Protein AF-A0A6A2FK57-F1 (afdb_monomer_lite)

Structure (mmCIF, N/CA/C/O backbone):
data_AF-A0A6A2FK57-F1
#
_entry.id   AF-A0A6A2FK57-F1
#
loop_
_atom_site.group_PDB
_atom_site.id
_atom_site.type_symbol
_atom_site.label_atom_id
_atom_site.label_alt_id
_atom_site.label_comp_id
_atom_site.label_asym_id
_atom_site.label_entity_id
_atom_site.label_seq_id
_atom_site.pdbx_PDB_ins_code
_atom_site.Cartn_x
_atom_site.Cartn_y
_atom_site.Cartn_z
_atom_site.occupancy
_atom_site.B_iso_or_equiv
_atom_site.auth_seq_id
_atom_site.auth_comp_id
_atom_site.auth_asym_id
_atom_site.auth_atom_id
_atom_site.pdbx_PDB_model_num
ATOM 1 N N . MET A 1 1 ? 9.915 -20.282 -0.844 1.00 40.72 1 MET A N 1
ATOM 2 C CA . MET A 1 1 ? 8.687 -19.954 -1.602 1.00 40.72 1 MET A CA 1
ATOM 3 C C . MET A 1 1 ? 9.056 -18.865 -2.598 1.00 40.72 1 MET A C 1
ATOM 5 O O . MET A 1 1 ? 9.594 -17.855 -2.170 1.00 40.72 1 MET A O 1
ATOM 9 N N . GLN A 1 2 ? 8.881 -19.105 -3.899 1.00 53.06 2 GLN A N 1
ATOM 10 C CA . GLN A 1 2 ? 9.226 -18.144 -4.956 1.00 53.06 2 GLN A CA 1
ATOM 11 C C . GLN A 1 2 ? 8.276 -16.941 -4.851 1.00 53.06 2 GLN A C 1
ATOM 13 O O . GLN A 1 2 ? 7.072 -17.102 -5.044 1.00 53.06 2 GLN A O 1
ATOM 18 N N . GLN A 1 3 ? 8.780 -15.756 -4.509 1.00 69.50 3 GLN A N 1
ATOM 19 C CA . GLN A 1 3 ? 7.954 -14.549 -4.524 1.00 69.50 3 GLN A CA 1
ATOM 20 C C . GLN A 1 3 ? 7.785 -14.083 -5.969 1.00 69.50 3 GLN A C 1
ATOM 22 O O . GLN A 1 3 ? 8.768 -13.863 -6.669 1.00 69.50 3 GLN A O 1
ATOM 27 N N . THR A 1 4 ? 6.540 -13.973 -6.434 1.00 82.69 4 THR A N 1
ATOM 28 C CA . THR A 1 4 ? 6.257 -13.535 -7.805 1.00 82.69 4 THR A CA 1
ATOM 29 C C . THR A 1 4 ? 6.378 -12.012 -7.899 1.00 82.69 4 THR A C 1
ATOM 31 O O . THR A 1 4 ? 5.696 -11.330 -7.117 1.00 82.69 4 THR A O 1
ATOM 34 N N . PRO A 1 5 ? 7.187 -11.474 -8.832 1.00 88.56 5 PRO A N 1
ATOM 35 C CA . PRO A 1 5 ? 7.276 -10.039 -9.076 1.00 88.56 5 PRO A CA 1
ATOM 36 C C . PRO A 1 5 ? 5.909 -9.434 -9.396 1.00 88.56 5 PRO A C 1
ATOM 38 O O . PRO A 1 5 ? 5.071 -10.060 -10.050 1.00 88.56 5 PRO A O 1
ATOM 41 N N . ILE A 1 6 ? 5.677 -8.210 -8.929 1.00 92.94 6 ILE A N 1
ATOM 42 C CA . ILE A 1 6 ? 4.458 -7.454 -9.224 1.00 92.94 6 ILE A CA 1
ATOM 43 C C . ILE A 1 6 ? 4.820 -6.358 -10.217 1.00 92.94 6 ILE A C 1
ATOM 45 O O . ILE A 1 6 ? 5.482 -5.401 -9.854 1.00 92.94 6 ILE A O 1
ATOM 49 N N . HIS A 1 7 ? 4.360 -6.444 -11.463 1.00 91.50 7 HIS A N 1
ATOM 50 C CA . HIS A 1 7 ? 4.599 -5.363 -12.430 1.00 91.50 7 HIS A CA 1
ATOM 51 C C . HIS A 1 7 ? 3.659 -4.167 -12.219 1.00 91.50 7 HIS A C 1
ATOM 53 O O . HIS A 1 7 ? 4.048 -3.018 -12.430 1.00 91.50 7 HIS A O 1
ATOM 59 N N . ASP A 1 8 ? 2.427 -4.443 -11.780 1.00 93.31 8 ASP A N 1
ATOM 60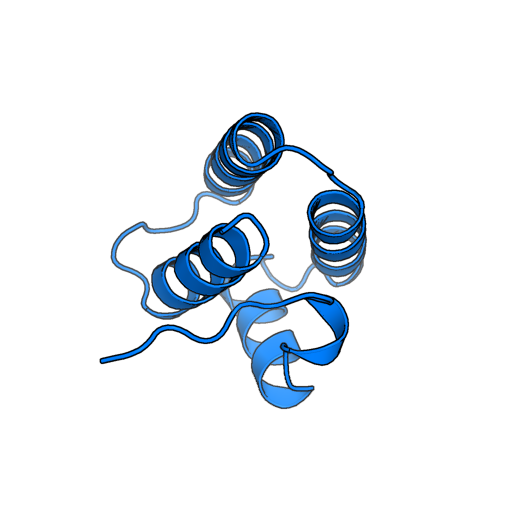 C CA . ASP A 1 8 ? 1.380 -3.446 -11.562 1.00 93.31 8 ASP A CA 1
ATOM 61 C C . ASP A 1 8 ? 0.670 -3.696 -10.225 1.00 93.31 8 ASP A C 1
ATOM 63 O O . ASP A 1 8 ? -0.161 -4.597 -10.086 1.00 93.31 8 ASP A O 1
ATOM 67 N N . LEU A 1 9 ? 1.002 -2.869 -9.236 1.00 94.12 9 LEU A N 1
ATOM 68 C CA . LEU A 1 9 ? 0.447 -2.891 -7.890 1.00 94.12 9 LEU A CA 1
ATOM 69 C C . LEU A 1 9 ? -1.074 -2.680 -7.900 1.00 94.12 9 LEU A C 1
ATOM 71 O O . LEU A 1 9 ? -1.779 -3.304 -7.113 1.00 94.12 9 LEU A O 1
ATOM 75 N N . LYS A 1 10 ? -1.604 -1.869 -8.827 1.00 93.88 10 LYS A N 1
ATOM 76 C CA . LYS A 1 10 ? -3.050 -1.602 -8.925 1.00 93.88 10 LYS A CA 1
ATOM 77 C C . LYS A 1 10 ? -3.818 -2.849 -9.350 1.00 93.88 10 LYS A C 1
ATOM 79 O O . LYS A 1 10 ? -4.930 -3.059 -8.883 1.00 93.88 10 LYS A O 1
ATOM 84 N N . LYS A 1 11 ? -3.230 -3.661 -10.234 1.00 94.69 11 LYS A N 1
ATOM 85 C CA . LYS A 1 11 ? -3.821 -4.926 -10.703 1.00 94.69 11 LYS A CA 1
ATOM 86 C C . LYS A 1 11 ? -3.629 -6.065 -9.709 1.00 94.69 11 LYS A C 1
ATOM 88 O O . LYS A 1 11 ? -4.462 -6.962 -9.656 1.00 94.69 11 LYS A O 1
ATOM 93 N N . ALA A 1 12 ? -2.540 -6.040 -8.942 1.00 95.12 12 ALA A N 1
ATOM 94 C CA . ALA A 1 12 ? -2.258 -7.061 -7.939 1.00 95.12 12 ALA A CA 1
ATOM 95 C C . ALA A 1 12 ? -3.174 -6.969 -6.706 1.00 95.12 12 ALA A C 1
ATOM 97 O O . ALA A 1 12 ? -3.404 -7.981 -6.047 1.00 95.12 12 ALA A O 1
ATOM 98 N N . ILE A 1 13 ? -3.702 -5.782 -6.385 1.00 95.69 13 ILE A N 1
ATOM 99 C CA . ILE A 1 13 ? -4.614 -5.589 -5.251 1.00 95.69 13 ILE A CA 1
ATOM 100 C C . ILE A 1 13 ? -6.057 -5.873 -5.690 1.00 95.69 13 ILE A C 1
ATOM 102 O O . ILE A 1 13 ? -6.615 -5.175 -6.536 1.00 95.69 13 ILE A O 1
ATOM 106 N N . SER A 1 14 ? -6.689 -6.883 -5.084 1.00 95.75 14 SER A N 1
ATOM 107 C CA . SER A 1 14 ? -8.105 -7.190 -5.323 1.00 95.75 14 SER A CA 1
ATOM 108 C C . SER A 1 14 ? -9.029 -6.105 -4.757 1.00 95.75 14 SER A C 1
ATOM 110 O O . SER A 1 14 ? -8.662 -5.367 -3.842 1.00 95.75 14 SER A O 1
ATOM 112 N N . ILE A 1 15 ? -10.264 -6.020 -5.262 1.00 95.06 15 ILE A N 1
ATOM 113 C CA . ILE A 1 15 ? -11.205 -4.969 -4.842 1.00 95.06 15 ILE A CA 1
ATOM 114 C C . ILE A 1 15 ? -11.534 -5.045 -3.342 1.00 95.06 15 ILE A C 1
ATOM 116 O O . ILE A 1 15 ? -11.566 -4.018 -2.670 1.00 95.06 15 ILE A O 1
ATOM 120 N N . ASN A 1 16 ? -11.676 -6.257 -2.797 1.00 94.75 16 ASN A N 1
ATOM 121 C CA . ASN A 1 16 ? -11.915 -6.475 -1.368 1.00 94.75 16 ASN A CA 1
ATOM 122 C C . ASN A 1 16 ? -10.714 -6.011 -0.543 1.00 94.75 16 ASN A C 1
ATOM 124 O O . ASN A 1 16 ? -10.865 -5.268 0.424 1.00 94.75 16 ASN A O 1
ATOM 128 N N . LYS A 1 17 ? -9.507 -6.377 -0.987 1.00 96.88 17 LYS A N 1
ATOM 129 C CA . LYS A 1 17 ? -8.266 -5.995 -0.315 1.00 96.88 17 LYS A CA 1
ATOM 130 C C . LYS A 1 17 ? -8.046 -4.481 -0.340 1.00 96.88 17 LYS A C 1
ATOM 132 O O . LYS A 1 17 ? -7.612 -3.901 0.650 1.00 96.88 17 LYS A O 1
ATOM 137 N N . LYS A 1 18 ? -8.414 -3.817 -1.438 1.00 97.19 18 LYS A N 1
ATOM 138 C CA . LYS A 1 18 ? -8.424 -2.353 -1.529 1.00 97.19 18 LYS A CA 1
ATOM 139 C C . LYS A 1 18 ? -9.289 -1.727 -0.430 1.00 97.19 18 LYS A C 1
ATOM 141 O O . LYS A 1 18 ? -8.823 -0.802 0.228 1.00 97.19 18 LYS A O 1
ATOM 146 N N . PHE A 1 19 ? -10.514 -2.212 -0.214 1.00 97.56 19 PHE A N 1
ATOM 147 C CA . PHE A 1 19 ? -11.377 -1.682 0.849 1.00 97.56 19 PHE A CA 1
ATOM 148 C C . PHE A 1 19 ? -10.791 -1.917 2.248 1.00 97.56 19 PHE A C 1
ATOM 150 O O . PHE A 1 19 ? -10.850 -1.020 3.087 1.00 97.56 19 PHE A O 1
ATOM 157 N N . GLU A 1 20 ? -10.171 -3.077 2.488 1.00 97.69 20 GLU A N 1
ATOM 158 C CA . GLU A 1 20 ? -9.461 -3.355 3.744 1.00 97.69 20 GLU A CA 1
ATOM 159 C C . GLU A 1 20 ? -8.319 -2.358 3.984 1.00 97.69 20 GLU A C 1
ATOM 161 O O . GLU A 1 20 ? -8.256 -1.753 5.054 1.00 97.69 20 GLU A O 1
ATOM 166 N N . PHE A 1 21 ? -7.462 -2.119 2.983 1.00 98.25 21 PHE A N 1
ATOM 167 C CA . PHE A 1 21 ? -6.381 -1.136 3.096 1.00 98.25 21 PHE A CA 1
ATOM 168 C C . PHE A 1 21 ? -6.907 0.275 3.342 1.00 98.25 21 PHE A C 1
ATOM 170 O O . PHE A 1 21 ? -6.392 0.969 4.215 1.00 98.25 21 PHE A O 1
ATOM 177 N N . ILE A 1 22 ? -7.939 0.704 2.614 1.00 98.31 22 ILE A N 1
ATOM 178 C CA . ILE A 1 22 ? -8.507 2.045 2.785 1.00 98.31 22 ILE A CA 1
ATOM 179 C C . ILE A 1 22 ? -8.998 2.242 4.221 1.00 98.31 22 ILE A C 1
ATOM 181 O O . ILE A 1 22 ? -8.646 3.228 4.866 1.00 98.31 22 ILE A O 1
ATOM 185 N N . ASN A 1 23 ? -9.764 1.288 4.747 1.00 97.38 23 ASN A N 1
ATOM 186 C CA . ASN A 1 23 ? -10.356 1.413 6.075 1.00 97.38 23 ASN A CA 1
ATOM 187 C C . ASN A 1 23 ? -9.316 1.306 7.197 1.00 97.38 23 ASN A C 1
ATOM 189 O O . ASN A 1 23 ? -9.381 2.066 8.158 1.00 97.38 23 ASN A O 1
ATOM 193 N N . GLN A 1 24 ? -8.368 0.374 7.083 1.00 97.06 24 GLN A N 1
ATOM 194 C CA . GLN A 1 24 ? -7.449 0.041 8.178 1.00 97.06 24 GLN A CA 1
ATOM 195 C C . GLN A 1 24 ? -6.158 0.855 8.156 1.00 97.06 24 GLN A C 1
ATOM 197 O O . GLN A 1 24 ? -5.610 1.165 9.207 1.00 97.06 24 GLN A O 1
ATOM 202 N N . LEU A 1 25 ? -5.672 1.207 6.967 1.00 97.94 25 LEU A N 1
ATOM 203 C CA . LEU A 1 25 ? -4.428 1.951 6.808 1.00 97.94 25 LEU A CA 1
ATOM 204 C C . LEU A 1 25 ? -4.734 3.423 6.508 1.00 97.94 25 LEU A C 1
ATOM 206 O O . LEU A 1 25 ? -4.227 4.316 7.176 1.00 97.94 25 LEU A O 1
ATOM 210 N N . PHE A 1 26 ? -5.634 3.723 5.579 1.00 98.12 26 PHE A N 1
ATOM 211 C CA . PHE A 1 26 ? -5.870 5.110 5.155 1.00 98.12 26 PHE A CA 1
ATOM 212 C C . PHE A 1 26 ? -7.002 5.814 5.918 1.00 98.12 26 PHE A C 1
ATOM 214 O O . PHE A 1 26 ? -7.448 6.877 5.503 1.00 98.12 26 PHE A O 1
ATOM 221 N N . LYS A 1 27 ? -7.473 5.254 7.044 1.00 96.81 27 LYS A N 1
ATOM 222 C CA . LYS A 1 27 ? -8.542 5.832 7.889 1.00 96.81 27 LYS A CA 1
ATOM 223 C C . LYS A 1 27 ? -9.830 6.162 7.111 1.00 96.81 27 LYS A C 1
ATOM 225 O O . LYS A 1 27 ? -10.532 7.114 7.438 1.00 96.81 27 LYS A O 1
ATOM 230 N N . GLY A 1 28 ? -10.13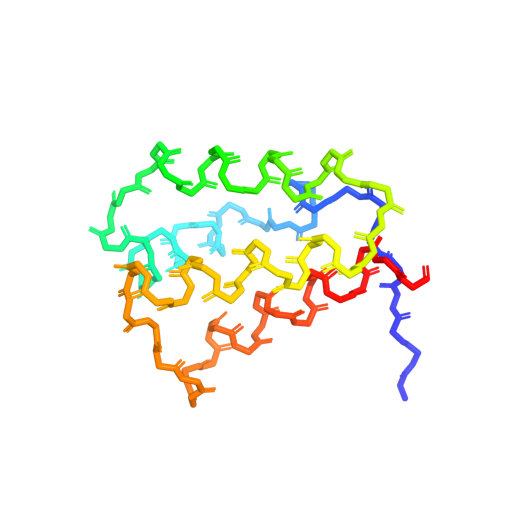2 5.389 6.068 1.00 97.44 28 GLY A N 1
ATOM 231 C CA . GLY A 1 28 ? -11.277 5.619 5.182 1.00 97.44 28 GLY A CA 1
ATOM 232 C C . GLY A 1 28 ? -11.019 6.606 4.035 1.00 97.44 28 GLY A C 1
ATOM 233 O O . GLY A 1 28 ? -11.906 6.809 3.202 1.00 97.44 28 GLY A O 1
ATOM 234 N N . ASP A 1 29 ? -9.824 7.194 3.941 1.00 98.06 29 ASP A N 1
ATOM 235 C CA . ASP A 1 29 ? -9.460 8.118 2.867 1.00 98.06 29 ASP A CA 1
ATOM 236 C C . ASP A 1 29 ? -9.146 7.362 1.565 1.00 98.06 29 ASP A C 1
ATOM 238 O O . ASP A 1 29 ? -8.075 6.781 1.350 1.00 98.06 29 ASP A O 1
ATOM 242 N N . HIS A 1 30 ? -10.127 7.376 0.667 1.00 97.56 30 HIS A N 1
ATOM 243 C CA . HIS A 1 30 ? -10.043 6.726 -0.634 1.00 97.56 30 HIS A CA 1
ATOM 244 C C . HIS A 1 30 ? -9.074 7.440 -1.582 1.00 97.56 30 HIS A C 1
ATOM 246 O O . HIS A 1 30 ? -8.433 6.791 -2.416 1.00 97.56 30 HIS A O 1
ATOM 252 N N . GLU A 1 31 ? -8.986 8.766 -1.484 1.00 97.94 31 GLU A N 1
ATOM 253 C CA . GLU A 1 31 ? -8.173 9.584 -2.374 1.00 97.94 31 GLU A CA 1
ATOM 254 C C . GLU A 1 31 ? -6.694 9.436 -2.022 1.00 97.94 31 GLU A C 1
ATOM 256 O O . GLU A 1 31 ? -5.873 9.201 -2.915 1.00 97.94 31 GLU A O 1
ATOM 261 N N . ALA A 1 32 ? -6.365 9.471 -0.729 1.00 98.06 32 ALA A N 1
ATOM 262 C CA . ALA A 1 32 ? -5.014 9.233 -0.239 1.00 98.06 32 ALA A CA 1
ATOM 263 C C . ALA A 1 32 ? -4.504 7.843 -0.636 1.00 98.06 32 ALA A C 1
ATOM 265 O O . ALA A 1 32 ? -3.391 7.726 -1.160 1.00 98.06 32 ALA A O 1
ATOM 266 N N . TYR A 1 33 ? -5.326 6.797 -0.482 1.00 98.44 33 TYR A N 1
ATOM 267 C CA . TYR A 1 33 ? -4.985 5.451 -0.952 1.00 98.44 33 TYR A CA 1
ATOM 268 C C . TYR A 1 33 ? -4.712 5.437 -2.461 1.00 98.44 33 TYR A C 1
ATOM 270 O O . TYR A 1 33 ? -3.666 4.962 -2.908 1.00 98.44 33 TYR A O 1
ATOM 278 N N . ALA A 1 34 ? -5.637 5.973 -3.265 1.00 97.88 34 ALA A N 1
ATOM 279 C CA . ALA A 1 34 ? -5.530 5.927 -4.719 1.00 97.88 34 ALA A CA 1
ATOM 280 C C . ALA A 1 34 ? -4.285 6.670 -5.226 1.00 97.88 34 ALA A C 1
ATOM 282 O O . ALA A 1 34 ? -3.555 6.136 -6.066 1.00 97.88 34 ALA A O 1
ATOM 283 N N . LYS A 1 35 ? -4.010 7.864 -4.682 1.00 98.12 35 LYS A N 1
ATOM 284 C CA . LYS A 1 35 ? -2.807 8.653 -4.983 1.00 98.12 35 LYS A CA 1
ATOM 285 C C . LYS A 1 35 ? -1.536 7.912 -4.579 1.00 98.12 35 LYS A C 1
ATOM 287 O O . LYS A 1 35 ? -0.618 7.813 -5.389 1.00 98.12 35 LYS A O 1
ATOM 292 N N . SER A 1 36 ? -1.510 7.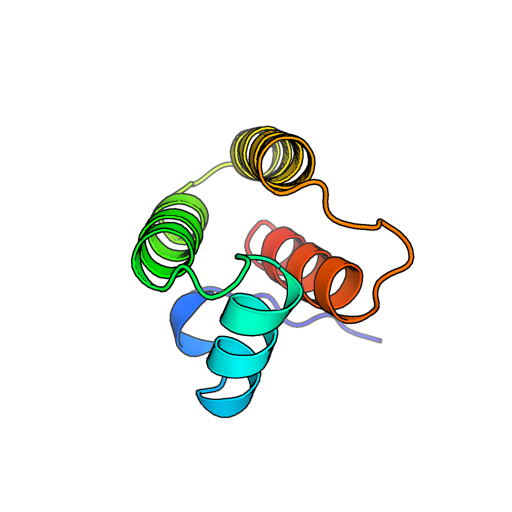329 -3.383 1.00 98.00 36 SER A N 1
ATOM 293 C CA . SER A 1 36 ? -0.355 6.596 -2.855 1.00 98.00 36 SER A CA 1
ATOM 294 C C . SER A 1 36 ? -0.005 5.374 -3.700 1.00 98.00 36 SER A C 1
ATOM 296 O O . SER A 1 36 ? 1.136 5.225 -4.134 1.00 98.00 36 SER A O 1
ATOM 298 N N . ILE A 1 37 ? -0.992 4.524 -4.003 1.00 98.00 37 ILE A N 1
ATOM 299 C CA . ILE A 1 37 ? -0.785 3.339 -4.844 1.00 98.00 37 ILE A CA 1
ATOM 300 C C . ILE A 1 37 ? -0.413 3.744 -6.270 1.00 98.00 37 ILE A C 1
ATOM 302 O O . ILE A 1 37 ? 0.445 3.109 -6.879 1.00 98.00 37 ILE A O 1
ATOM 306 N N . HIS A 1 38 ? -1.017 4.807 -6.814 1.00 97.81 38 HIS A N 1
ATOM 307 C CA . HIS A 1 38 ? -0.633 5.326 -8.123 1.00 97.81 38 HIS A CA 1
ATOM 308 C C . HIS A 1 38 ? 0.826 5.771 -8.150 1.00 97.81 38 HIS A C 1
ATOM 310 O O . HIS A 1 38 ? 1.547 5.377 -9.065 1.00 97.81 38 HIS A O 1
ATOM 316 N N . TYR A 1 39 ? 1.240 6.560 -7.160 1.00 97.88 39 TYR A N 1
ATOM 317 C CA . TYR A 1 39 ? 2.590 7.090 -7.060 1.00 97.88 39 TYR A CA 1
ATOM 318 C C . TYR A 1 39 ? 3.615 5.964 -6.929 1.00 97.88 39 TYR A C 1
ATOM 320 O O . TYR A 1 39 ? 4.491 5.851 -7.781 1.00 97.88 39 TYR A O 1
ATOM 328 N N . ILE A 1 40 ? 3.443 5.055 -5.959 1.00 97.31 40 ILE A N 1
ATOM 329 C CA . ILE A 1 40 ? 4.347 3.910 -5.757 1.00 97.31 40 ILE A CA 1
ATOM 330 C C . ILE A 1 40 ? 4.448 3.062 -7.029 1.00 97.31 40 ILE A C 1
ATOM 332 O O . ILE A 1 40 ? 5.540 2.687 -7.442 1.00 97.31 40 ILE A O 1
ATOM 336 N N . ASN A 1 41 ? 3.324 2.797 -7.698 1.00 96.62 41 ASN A N 1
ATOM 337 C CA . ASN A 1 41 ? 3.308 2.026 -8.939 1.00 96.62 41 ASN A CA 1
ATOM 338 C C . ASN A 1 41 ? 3.960 2.745 -10.132 1.00 96.62 41 ASN A C 1
ATOM 340 O O . ASN A 1 41 ? 4.195 2.117 -11.158 1.00 96.62 41 ASN A O 1
ATOM 344 N N . GLY A 1 42 ? 4.188 4.055 -10.048 1.00 96.06 42 GLY A N 1
ATOM 345 C CA . GLY A 1 42 ? 4.892 4.837 -11.066 1.00 96.06 42 GLY A CA 1
ATOM 346 C C . GLY A 1 42 ? 6.396 4.943 -10.820 1.00 96.06 42 GLY A C 1
ATOM 347 O O . GLY A 1 42 ? 7.138 5.247 -11.749 1.00 96.06 42 GLY A O 1
ATOM 348 N N . LEU A 1 43 ? 6.858 4.666 -9.598 1.00 96.31 43 LEU A N 1
ATOM 349 C CA . LEU A 1 43 ? 8.280 4.713 -9.271 1.00 96.31 43 LEU A CA 1
ATOM 350 C C . LEU A 1 43 ? 9.044 3.608 -10.005 1.00 96.31 43 LEU A C 1
ATOM 352 O O . LEU A 1 43 ? 8.516 2.517 -10.263 1.00 96.31 43 LEU A O 1
ATOM 356 N N . THR A 1 44 ? 10.311 3.898 -10.284 1.00 91.44 44 THR A N 1
ATOM 357 C CA . THR A 1 44 ? 11.280 2.994 -10.921 1.00 91.44 44 THR A CA 1
ATOM 358 C C . THR A 1 44 ? 12.306 2.444 -9.929 1.00 91.44 44 THR A C 1
ATOM 360 O O . THR A 1 44 ? 13.028 1.507 -10.254 1.00 91.44 44 THR A O 1
ATOM 363 N N . ASN A 1 45 ? 12.361 3.005 -8.717 1.00 92.31 45 ASN A N 1
ATOM 364 C CA . ASN A 1 45 ? 13.380 2.729 -7.712 1.00 92.31 45 ASN A CA 1
ATOM 365 C C . ASN A 1 45 ? 12.749 2.309 -6.375 1.00 92.31 45 ASN A C 1
ATOM 367 O O . ASN A 1 45 ? 11.938 3.044 -5.804 1.00 92.31 45 ASN A O 1
ATOM 371 N N . GLY A 1 46 ? 13.175 1.159 -5.845 1.00 92.56 46 GLY A N 1
ATOM 372 C CA . GLY A 1 46 ? 12.716 0.651 -4.549 1.00 92.56 46 GLY A CA 1
ATOM 373 C C . GLY A 1 46 ? 13.060 1.570 -3.372 1.00 92.56 46 GLY A C 1
ATOM 374 O O . GLY A 1 46 ? 12.246 1.726 -2.471 1.00 92.56 46 GLY A O 1
ATOM 375 N N . ASN A 1 47 ? 14.194 2.279 -3.410 1.00 95.19 47 ASN A N 1
ATOM 376 C CA . ASN A 1 47 ? 14.581 3.199 -2.331 1.00 95.19 47 ASN A CA 1
ATOM 377 C C . ASN A 1 47 ? 13.623 4.396 -2.203 1.00 95.19 47 ASN A C 1
ATOM 379 O O . ASN A 1 47 ? 13.331 4.864 -1.096 1.00 95.19 47 ASN A O 1
ATOM 383 N N . GLU A 1 48 ? 13.129 4.903 -3.336 1.00 96.06 48 GLU A N 1
ATOM 384 C CA . GLU A 1 48 ? 12.130 5.976 -3.363 1.00 96.06 48 GLU A CA 1
ATOM 385 C C . GLU A 1 48 ? 10.784 5.471 -2.847 1.00 96.06 48 GLU A C 1
ATOM 387 O O . GLU A 1 48 ? 10.132 6.154 -2.054 1.00 96.06 48 GLU A O 1
ATOM 392 N N . ALA A 1 49 ? 10.407 4.247 -3.228 1.00 96.69 49 ALA A N 1
ATOM 393 C CA . ALA A 1 49 ? 9.191 3.606 -2.750 1.00 96.69 49 ALA A CA 1
ATOM 394 C C . ALA A 1 49 ? 9.229 3.380 -1.237 1.00 96.69 49 ALA A C 1
ATOM 396 O O . ALA A 1 49 ? 8.282 3.757 -0.553 1.00 96.69 49 ALA A O 1
ATOM 397 N N . ASP A 1 50 ? 10.338 2.873 -0.699 1.00 95.88 50 ASP A N 1
ATOM 398 C CA . ASP A 1 50 ? 10.529 2.676 0.739 1.00 95.88 50 ASP A CA 1
ATOM 399 C C . ASP A 1 50 ? 10.475 3.998 1.508 1.00 95.88 50 ASP A C 1
ATOM 401 O O . ASP A 1 50 ? 9.879 4.086 2.583 1.00 95.88 50 ASP A O 1
ATOM 405 N N . THR A 1 51 ? 11.081 5.054 0.961 1.00 97.12 51 THR A N 1
ATOM 406 C CA . THR A 1 51 ? 11.049 6.387 1.575 1.00 97.12 51 THR A CA 1
ATOM 407 C C . THR A 1 51 ? 9.629 6.934 1.623 1.00 97.12 51 THR A C 1
ATOM 409 O O . THR A 1 51 ? 9.180 7.385 2.678 1.00 97.12 51 THR A O 1
ATOM 412 N N . PHE A 1 52 ? 8.897 6.841 0.515 1.00 97.62 52 PHE A N 1
ATOM 413 C CA . PHE A 1 52 ? 7.504 7.263 0.457 1.00 97.62 52 PHE A CA 1
ATOM 414 C C . PHE A 1 52 ? 6.612 6.423 1.383 1.00 97.62 52 PHE A C 1
ATOM 416 O O . PHE A 1 52 ? 5.811 6.972 2.136 1.00 97.62 52 PHE A O 1
ATOM 423 N N . PHE A 1 53 ? 6.803 5.104 1.414 1.00 96.88 53 PHE A N 1
ATOM 424 C CA . PHE A 1 53 ? 6.040 4.195 2.266 1.00 96.88 53 PHE A CA 1
ATOM 425 C C . PHE A 1 53 ? 6.266 4.470 3.762 1.00 96.88 53 PHE A C 1
ATOM 427 O O . PHE A 1 53 ? 5.314 4.481 4.544 1.00 96.88 53 PHE A O 1
ATOM 434 N N . ARG A 1 54 ? 7.503 4.795 4.171 1.00 96.88 54 ARG A N 1
ATOM 435 C CA . ARG A 1 54 ? 7.804 5.252 5.542 1.00 96.88 54 ARG A CA 1
ATOM 436 C C . ARG A 1 54 ? 7.115 6.572 5.895 1.00 96.88 54 ARG A C 1
ATOM 438 O O . ARG A 1 54 ? 6.723 6.745 7.050 1.00 96.88 54 ARG A O 1
ATOM 445 N N . ASN A 1 55 ? 6.969 7.486 4.934 1.00 97.75 55 ASN A N 1
ATOM 446 C CA . ASN A 1 55 ? 6.250 8.743 5.147 1.00 97.75 55 ASN A CA 1
ATOM 447 C C . ASN A 1 55 ? 4.754 8.488 5.364 1.00 97.75 55 ASN A C 1
ATOM 449 O O . ASN A 1 55 ? 4.216 8.983 6.350 1.00 97.75 55 ASN A O 1
ATOM 453 N N . LEU A 1 56 ? 4.127 7.637 4.541 1.00 97.69 56 LEU A N 1
ATOM 454 C CA . LEU A 1 56 ? 2.729 7.224 4.731 1.00 97.69 56 LEU A CA 1
ATOM 455 C C . LEU A 1 56 ? 2.511 6.568 6.095 1.00 97.69 56 LEU A C 1
ATOM 457 O O . LEU A 1 56 ? 1.582 6.926 6.813 1.00 97.69 56 LEU A O 1
ATOM 461 N N . LYS A 1 57 ? 3.414 5.661 6.492 1.00 97.31 57 LYS A N 1
ATOM 462 C CA . LYS A 1 57 ? 3.378 5.028 7.816 1.00 97.31 57 LYS A CA 1
ATOM 463 C C . LYS A 1 57 ? 3.321 6.073 8.932 1.00 97.31 57 LYS A C 1
ATOM 465 O O . LYS A 1 57 ? 2.527 5.934 9.856 1.00 97.31 57 LYS A O 1
ATOM 470 N N . ARG A 1 58 ? 4.146 7.125 8.852 1.00 97.38 58 ARG A N 1
ATOM 471 C CA . ARG A 1 58 ? 4.165 8.215 9.840 1.00 97.38 58 ARG A CA 1
ATOM 472 C C . ARG A 1 58 ? 2.889 9.059 9.782 1.00 97.38 58 ARG A C 1
ATOM 474 O O . ARG A 1 58 ? 2.295 9.310 10.824 1.00 97.38 58 ARG A O 1
ATOM 481 N N . GLU A 1 59 ? 2.478 9.469 8.587 1.00 97.44 59 GLU A N 1
ATOM 482 C CA . GLU A 1 59 ? 1.305 10.319 8.338 1.00 97.44 59 GLU A CA 1
ATOM 483 C C . GLU A 1 59 ? 0.011 9.683 8.858 1.00 97.44 59 GLU A C 1
ATOM 485 O O . GLU A 1 59 ? -0.754 10.299 9.600 1.00 97.44 59 GLU A O 1
ATOM 490 N N . PHE A 1 60 ? -0.201 8.411 8.536 1.00 97.44 60 PHE A N 1
ATOM 491 C CA . PHE A 1 60 ? -1.390 7.676 8.944 1.00 97.44 60 PHE A CA 1
ATOM 492 C C . PHE A 1 60 ? -1.226 6.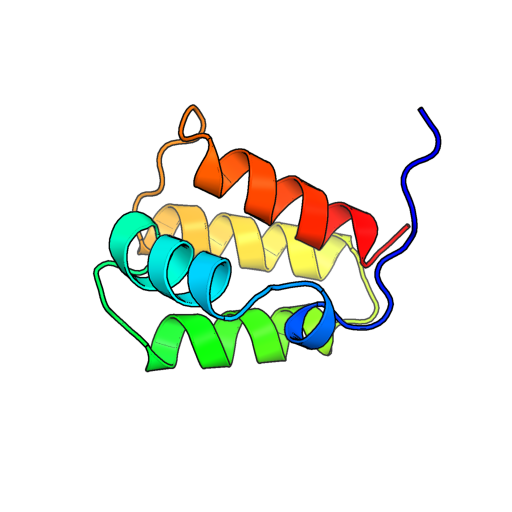950 10.282 1.00 97.44 60 PHE A C 1
ATOM 494 O O . PHE A 1 60 ? -2.213 6.440 10.811 1.00 97.44 60 PHE A O 1
ATOM 501 N N . SER A 1 61 ? -0.023 6.968 10.864 1.00 97.06 61 SER A N 1
ATOM 502 C CA . SER A 1 61 ? 0.310 6.284 12.120 1.00 97.06 61 SER A CA 1
ATOM 503 C C . SER A 1 61 ? 0.011 4.782 12.056 1.00 97.06 61 SER A C 1
ATOM 505 O O . SER A 1 61 ? -0.659 4.235 12.928 1.00 97.06 61 SER A O 1
ATOM 507 N N . TRP A 1 62 ? 0.464 4.124 10.985 1.00 97.25 62 TRP A N 1
ATOM 508 C CA . TRP A 1 62 ? 0.281 2.681 10.820 1.00 97.25 62 TRP A CA 1
ATOM 509 C C . TRP A 1 62 ? 1.067 1.897 11.867 1.00 97.25 62 TRP A C 1
ATOM 511 O O . TRP A 1 62 ? 2.209 2.231 12.183 1.00 97.25 62 TRP A O 1
ATOM 521 N N . ASP A 1 63 ? 0.448 0.823 12.343 1.00 95.06 63 ASP A N 1
ATOM 522 C CA . ASP A 1 63 ? 1.064 -0.168 13.215 1.00 95.06 63 ASP A CA 1
ATOM 523 C C . ASP A 1 63 ? 1.884 -1.170 12.384 1.00 95.06 63 ASP A C 1
ATOM 525 O O . ASP A 1 63 ? 1.386 -1.745 11.414 1.00 95.06 63 ASP A O 1
ATOM 529 N N . GLU A 1 64 ? 3.148 -1.366 12.761 1.00 91.88 64 GLU A N 1
ATOM 530 C CA . GLU A 1 64 ? 4.076 -2.266 12.069 1.00 91.88 64 GLU A CA 1
ATOM 531 C C . GLU A 1 64 ? 3.752 -3.746 12.293 1.00 91.88 64 GLU A C 1
ATOM 533 O O . GLU A 1 64 ? 4.124 -4.586 11.475 1.00 91.88 64 GLU A O 1
ATOM 538 N N . GLU A 1 65 ? 3.016 -4.069 13.357 1.00 94.69 65 GLU A N 1
ATOM 539 C CA . GLU A 1 65 ? 2.546 -5.429 13.631 1.00 94.69 65 GLU A CA 1
ATOM 540 C C . GLU A 1 65 ? 1.225 -5.739 12.909 1.00 94.69 65 GLU A C 1
ATOM 542 O O . GLU A 1 65 ? 0.783 -6.893 12.841 1.00 94.69 65 GLU A O 1
ATOM 547 N N . ASN A 1 66 ? 0.589 -4.726 12.308 1.00 95.12 66 ASN A N 1
ATOM 548 C CA . ASN A 1 66 ? -0.658 -4.902 11.586 1.00 95.12 66 ASN A CA 1
ATOM 549 C C . ASN A 1 66 ? -0.445 -5.765 10.333 1.00 95.12 66 ASN A C 1
ATOM 551 O O . ASN A 1 66 ? 0.341 -5.448 9.439 1.00 95.12 66 ASN A O 1
ATOM 555 N N . LYS A 1 67 ? -1.224 -6.845 10.215 1.00 96.81 67 LYS A N 1
ATOM 556 C CA . LYS A 1 67 ? -1.127 -7.789 9.090 1.00 96.81 67 LYS A CA 1
ATOM 557 C C . LYS A 1 67 ? -1.333 -7.129 7.724 1.00 96.81 67 LYS A C 1
ATOM 559 O O . LYS A 1 67 ? -0.672 -7.525 6.771 1.00 96.81 67 LYS A O 1
ATOM 564 N N . LEU A 1 68 ? -2.212 -6.131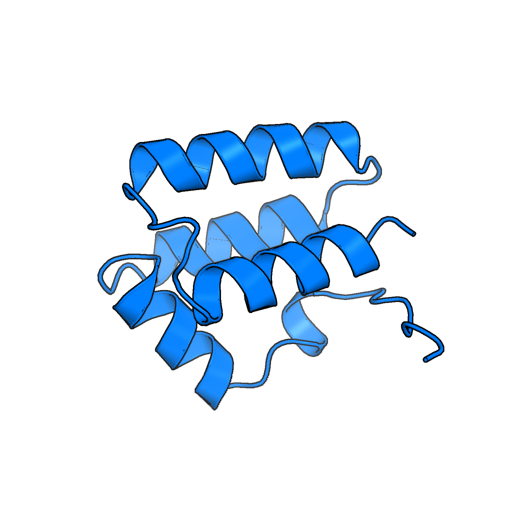 7.620 1.00 96.56 68 LEU A N 1
ATOM 565 C CA . LEU A 1 68 ? -2.444 -5.402 6.371 1.00 96.56 68 LEU A CA 1
ATOM 566 C C . LEU A 1 68 ? -1.281 -4.471 6.036 1.00 96.56 68 LEU A C 1
ATOM 568 O O . LEU A 1 68 ? -0.942 -4.332 4.864 1.00 96.56 68 LEU A O 1
ATOM 572 N N . PHE A 1 69 ? -0.642 -3.866 7.039 1.00 97.31 69 PHE A N 1
ATOM 573 C CA . PHE A 1 69 ? 0.590 -3.113 6.814 1.00 97.31 69 PHE A CA 1
ATOM 574 C C . PHE A 1 69 ? 1.686 -4.027 6.255 1.00 97.31 69 PHE A C 1
ATOM 576 O O . PHE A 1 69 ? 2.267 -3.716 5.216 1.00 97.31 69 PHE A O 1
ATOM 583 N N . LEU A 1 70 ? 1.916 -5.179 6.894 1.00 97.38 70 LEU A N 1
ATOM 584 C CA . LEU A 1 70 ? 2.913 -6.161 6.458 1.00 97.38 70 LEU A CA 1
ATOM 585 C C . LEU A 1 70 ? 2.620 -6.695 5.049 1.00 97.38 70 LEU A C 1
ATOM 587 O O . LEU A 1 70 ? 3.529 -6.820 4.230 1.00 97.38 70 LEU A O 1
ATOM 591 N N . GLU A 1 71 ? 1.349 -6.972 4.747 1.00 96.81 71 GLU A N 1
ATOM 592 C CA . GLU A 1 71 ? 0.906 -7.406 3.421 1.00 96.81 71 GLU A CA 1
ATOM 593 C C . GLU A 1 71 ? 1.182 -6.325 2.366 1.00 96.81 71 GLU A C 1
ATOM 595 O O . GLU A 1 71 ? 1.812 -6.608 1.346 1.00 96.81 71 GLU A O 1
ATOM 600 N N . LEU A 1 72 ? 0.786 -5.073 2.621 1.00 97.19 72 LEU A N 1
ATOM 601 C CA . LEU A 1 72 ? 1.034 -3.969 1.695 1.00 97.19 72 LEU A CA 1
ATOM 602 C C . LEU A 1 72 ? 2.538 -3.721 1.501 1.00 97.19 72 LEU A C 1
ATOM 604 O O . LEU A 1 72 ? 2.974 -3.512 0.370 1.00 97.19 72 LEU A O 1
ATOM 608 N N . ALA A 1 73 ? 3.336 -3.799 2.568 1.00 96.50 73 ALA A N 1
ATOM 609 C CA . ALA A 1 73 ? 4.789 -3.666 2.506 1.00 96.50 73 ALA A CA 1
ATOM 610 C C . ALA A 1 73 ? 5.432 -4.753 1.625 1.00 96.50 73 ALA A C 1
ATOM 612 O O . ALA A 1 73 ? 6.287 -4.444 0.793 1.00 96.50 73 ALA A O 1
ATOM 613 N N . ASP A 1 74 ? 4.996 -6.015 1.742 1.00 95.81 74 ASP A N 1
ATOM 614 C CA . ASP A 1 74 ? 5.479 -7.095 0.872 1.00 95.81 74 ASP A CA 1
ATOM 615 C C . ASP A 1 74 ? 5.099 -6.856 -0.594 1.00 95.81 74 ASP A C 1
ATOM 617 O O . ASP A 1 74 ? 5.930 -7.047 -1.485 1.00 95.81 74 ASP A O 1
ATOM 621 N N . MET A 1 75 ? 3.878 -6.379 -0.856 1.00 95.75 75 MET A N 1
ATOM 622 C CA . MET A 1 75 ? 3.444 -6.041 -2.214 1.00 95.75 75 MET A CA 1
ATOM 623 C C . MET A 1 75 ? 4.277 -4.906 -2.818 1.00 95.75 75 MET A C 1
ATOM 625 O O . MET A 1 75 ? 4.685 -5.003 -3.977 1.00 95.75 75 MET A O 1
ATOM 629 N N . VAL A 1 76 ? 4.563 -3.854 -2.041 1.00 95.94 76 VAL A N 1
ATOM 630 C CA . VAL A 1 76 ? 5.441 -2.755 -2.466 1.00 95.94 76 VAL A CA 1
ATOM 631 C C . VAL A 1 76 ? 6.842 -3.285 -2.744 1.00 95.94 76 VAL A C 1
ATOM 633 O O . VAL A 1 76 ? 7.363 -3.050 -3.826 1.00 95.94 76 VAL A O 1
ATOM 636 N N . ARG A 1 77 ? 7.428 -4.081 -1.849 1.00 94.88 77 ARG A N 1
ATOM 637 C CA . ARG A 1 77 ? 8.764 -4.654 -2.058 1.00 94.88 77 ARG A CA 1
ATOM 638 C C . ARG A 1 77 ? 8.833 -5.518 -3.322 1.00 94.88 77 ARG A C 1
ATOM 640 O O . ARG A 1 77 ? 9.753 -5.367 -4.117 1.00 94.88 77 ARG A O 1
ATOM 647 N N . ARG A 1 78 ? 7.840 -6.385 -3.553 1.00 94.50 78 ARG A N 1
ATOM 648 C CA . ARG A 1 78 ? 7.747 -7.262 -4.742 1.00 94.50 78 ARG A CA 1
ATOM 649 C C . ARG A 1 78 ? 7.575 -6.513 -6.058 1.00 94.50 78 ARG A C 1
ATOM 651 O O . ARG A 1 78 ? 7.795 -7.101 -7.114 1.00 94.50 78 ARG A O 1
ATOM 658 N N . ARG A 1 79 ? 7.169 -5.245 -6.009 1.00 94.38 79 ARG A N 1
ATOM 659 C CA . ARG A 1 79 ? 7.093 -4.375 -7.184 1.00 94.38 79 ARG A CA 1
ATOM 660 C C . ARG A 1 79 ? 8.474 -3.887 -7.656 1.00 94.38 79 ARG A C 1
ATOM 662 O O . ARG A 1 79 ? 8.592 -3.483 -8.807 1.00 94.38 79 ARG A O 1
ATOM 669 N N . PHE A 1 80 ? 9.509 -3.955 -6.816 1.00 92.81 80 PHE A N 1
ATOM 670 C CA . PHE A 1 80 ? 10.863 -3.468 -7.133 1.00 92.81 80 PHE A CA 1
ATOM 671 C C . PHE A 1 80 ? 11.952 -4.549 -7.046 1.00 92.81 80 PHE A C 1
ATOM 673 O O . PHE A 1 80 ? 13.129 -4.210 -6.939 1.00 92.81 80 PHE A O 1
ATOM 680 N N . MET A 1 81 ? 11.566 -5.829 -7.056 1.00 87.69 81 MET A N 1
ATOM 681 C CA . MET A 1 81 ? 12.498 -6.962 -7.174 1.00 87.69 81 MET A CA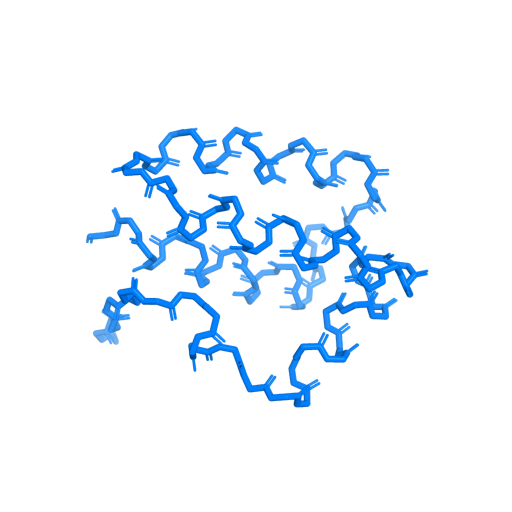 1
ATOM 682 C C . MET A 1 81 ? 12.917 -7.222 -8.615 1.00 87.69 81 MET A C 1
ATOM 684 O O . MET A 1 81 ? 12.105 -6.927 -9.521 1.00 87.69 81 MET A O 1
#

Sequence (81 aa):
MQQTPIHDLKKAISINKKFEFINQLFKGDHEAYAKSIHYINGLTNGNEADTFFRNLKREFSWDEENKLFLELADMVRRRFM

Radius of gyration: 11.77 Å; chains: 1; bounding box: 26×30×26 Å

Secondary structure (DSSP, 8-state):
--PPP-S-HHHHS-HHHHHHHHHHTSTT-HHHHHHHHHHHHH-S-HHHHHHHHHHHHHHHT--TT-HHHHHHHHHHHHT--

pLDDT: mean 94.33, std 8.55, range [40.72, 98.44]

Foldseek 3Di:
DDQAADLQLVVVQDPVLLCVCCVQQVVVDNPVSVVLSVVLSPDQDLVVNVVSLVVSCVVRVDDPPDPSNVVVVSSSVSNHD